Protein AF-M4BT36-F1 (afdb_monomer_lite)

Structure (mmCIF, N/CA/C/O backbone):
data_AF-M4BT36-F1
#
_entry.id   AF-M4BT36-F1
#
loop_
_atom_site.group_PDB
_atom_site.id
_atom_site.type_symbol
_atom_site.label_atom_id
_atom_site.label_alt_id
_atom_site.label_comp_id
_atom_site.label_asym_id
_atom_site.label_entity_id
_atom_site.label_seq_id
_atom_site.pdbx_PDB_ins_code
_atom_site.Cartn_x
_atom_site.Cartn_y
_atom_site.Cartn_z
_atom_site.occupancy
_atom_site.B_iso_or_equiv
_atom_site.auth_seq_id
_atom_site.auth_comp_id
_atom_site.auth_asym_id
_atom_site.auth_atom_id
_atom_site.pdbx_PDB_model_num
ATOM 1 N N . MET A 1 1 ? 12.562 -11.625 -6.195 1.00 91.88 1 MET A N 1
ATOM 2 C CA . MET A 1 1 ? 12.672 -11.313 -7.632 1.00 91.88 1 MET A CA 1
ATOM 3 C C . MET A 1 1 ? 13.620 -10.142 -7.784 1.00 91.88 1 MET A C 1
ATOM 5 O O . MET A 1 1 ? 13.551 -9.240 -6.958 1.00 91.88 1 MET A O 1
ATOM 9 N N . ASP A 1 2 ? 14.484 -10.163 -8.792 1.00 95.44 2 ASP A N 1
ATOM 10 C CA . ASP A 1 2 ? 15.485 -9.130 -9.081 1.00 95.44 2 ASP A CA 1
ATOM 11 C C . ASP A 1 2 ? 15.705 -9.012 -10.601 1.00 95.44 2 ASP A C 1
ATOM 13 O O . ASP A 1 2 ? 15.311 -9.893 -11.370 1.00 95.44 2 ASP A O 1
ATOM 17 N N . LEU A 1 3 ? 16.336 -7.922 -11.047 1.00 95.00 3 LEU A N 1
ATOM 18 C CA . LEU A 1 3 ? 16.504 -7.633 -12.476 1.00 95.00 3 LEU A CA 1
ATOM 19 C C . LEU A 1 3 ? 17.438 -8.620 -13.197 1.00 95.00 3 LEU A C 1
ATOM 21 O O . LEU A 1 3 ? 17.261 -8.850 -14.395 1.00 95.00 3 LEU A O 1
ATOM 25 N N . GLY A 1 4 ? 18.405 -9.219 -12.496 1.00 97.19 4 GLY A N 1
ATOM 26 C CA . GLY A 1 4 ? 19.280 -10.248 -13.062 1.00 97.19 4 GLY A CA 1
ATOM 27 C C . GLY A 1 4 ? 18.498 -11.520 -13.376 1.00 97.19 4 GLY A C 1
ATOM 28 O O . GLY A 1 4 ? 18.578 -12.050 -14.489 1.00 97.19 4 GLY A O 1
ATOM 29 N N . THR A 1 5 ? 17.656 -11.946 -12.434 1.00 96.56 5 THR A N 1
ATOM 30 C CA . THR A 1 5 ? 16.723 -13.062 -12.619 1.00 96.56 5 THR A CA 1
ATOM 31 C C . THR A 1 5 ? 15.743 -12.791 -13.760 1.00 96.56 5 THR A C 1
ATOM 33 O O . THR A 1 5 ? 15.617 -13.619 -14.662 1.00 96.56 5 THR A O 1
ATOM 36 N N . ILE A 1 6 ? 15.102 -11.618 -13.792 1.00 97.69 6 ILE A N 1
ATOM 37 C CA . ILE A 1 6 ? 14.155 -11.250 -14.862 1.00 97.69 6 ILE A CA 1
ATOM 38 C C . ILE A 1 6 ? 14.835 -11.259 -16.233 1.00 97.69 6 ILE A C 1
ATOM 40 O O . ILE A 1 6 ? 14.279 -11.794 -17.193 1.00 97.69 6 ILE A O 1
ATOM 44 N N . ARG A 1 7 ? 16.056 -10.715 -16.333 1.00 97.25 7 ARG A N 1
ATOM 45 C CA . ARG A 1 7 ? 16.840 -10.744 -17.574 1.00 97.25 7 ARG A CA 1
ATOM 46 C C . ARG A 1 7 ? 17.087 -12.178 -18.038 1.00 97.25 7 ARG A C 1
ATOM 48 O O . ARG A 1 7 ? 16.881 -12.466 -19.213 1.00 97.25 7 ARG A O 1
ATOM 55 N N . SER A 1 8 ? 17.480 -13.069 -17.127 1.00 97.88 8 SER A N 1
ATOM 56 C CA . SER A 1 8 ? 17.696 -14.491 -17.423 1.00 97.88 8 SER A CA 1
ATOM 57 C C . SER A 1 8 ? 16.424 -15.152 -17.965 1.00 97.88 8 SER A C 1
ATOM 59 O O . SER A 1 8 ? 16.446 -15.729 -19.055 1.00 97.88 8 SER A O 1
ATOM 61 N N . LYS A 1 9 ? 15.288 -14.970 -17.278 1.00 97.69 9 LYS A N 1
ATOM 62 C CA . LYS A 1 9 ? 13.979 -15.494 -17.704 1.00 97.69 9 LYS A CA 1
ATOM 63 C C . LYS A 1 9 ? 13.557 -14.969 -19.078 1.00 97.69 9 LYS A C 1
ATOM 65 O O . LYS A 1 9 ? 13.062 -15.732 -19.905 1.00 9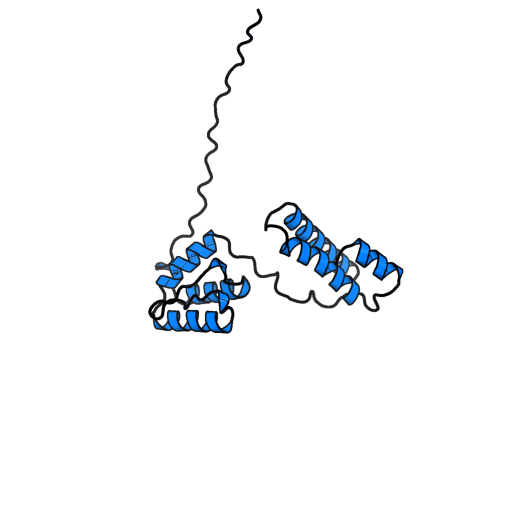7.69 9 LYS A O 1
ATOM 70 N N . LEU A 1 10 ? 13.805 -13.686 -19.353 1.00 95.94 10 LEU A N 1
ATOM 71 C CA . LEU A 1 10 ? 13.515 -13.072 -20.649 1.00 95.94 10 LEU A CA 1
ATOM 72 C C . LEU A 1 10 ? 14.382 -13.672 -21.766 1.00 95.94 10 LEU A C 1
ATOM 74 O O . LEU A 1 10 ? 13.856 -14.040 -22.810 1.00 95.94 10 LEU A O 1
ATOM 78 N N . THR A 1 11 ? 15.690 -13.840 -21.537 1.00 96.75 11 THR A N 1
ATOM 79 C CA . THR A 1 11 ? 16.604 -14.443 -22.530 1.00 96.75 11 THR A CA 1
ATOM 80 C C . THR A 1 11 ? 16.312 -15.915 -22.807 1.00 96.75 11 THR A C 1
ATOM 82 O O . THR A 1 11 ? 16.561 -16.393 -23.908 1.00 96.75 11 THR A O 1
ATOM 85 N N . LYS A 1 12 ? 15.750 -16.627 -21.826 1.00 97.31 12 LYS A N 1
ATOM 86 C CA . LYS A 1 12 ? 15.321 -18.024 -21.953 1.00 97.31 12 LYS A CA 1
ATOM 87 C C . LYS A 1 12 ? 13.901 -18.176 -22.506 1.00 97.31 12 LYS A C 1
ATOM 89 O O . LYS A 1 12 ? 13.413 -19.296 -22.609 1.00 97.31 12 LYS A O 1
ATOM 94 N N . ASN A 1 13 ? 13.243 -17.069 -22.862 1.00 94.94 13 ASN A N 1
ATOM 95 C CA . ASN A 1 13 ? 11.866 -17.039 -23.351 1.00 94.94 13 ASN A CA 1
ATOM 96 C C . ASN A 1 13 ? 10.861 -17.725 -22.397 1.00 94.94 13 ASN A C 1
ATOM 98 O O . ASN A 1 13 ? 9.913 -18.379 -22.828 1.00 94.94 13 ASN A O 1
ATOM 102 N N . GLU A 1 14 ? 11.077 -17.595 -21.083 1.00 96.75 14 GLU A N 1
ATOM 103 C CA . GLU A 1 14 ? 10.223 -18.217 -20.059 1.00 96.75 14 GLU A CA 1
ATOM 104 C C . GLU A 1 14 ? 8.914 -17.447 -19.824 1.00 96.75 14 GLU A C 1
ATOM 106 O O . GLU A 1 14 ? 7.968 -17.990 -19.254 1.00 96.75 14 GLU A O 1
ATOM 111 N N . TYR A 1 15 ? 8.842 -16.189 -20.266 1.00 95.38 15 TYR A N 1
ATOM 112 C CA . TYR A 1 15 ? 7.624 -15.386 -20.218 1.00 95.38 15 TYR A CA 1
ATOM 113 C C . TYR A 1 15 ? 6.769 -15.650 -21.454 1.00 95.38 15 TYR A C 1
ATOM 115 O O . TYR A 1 15 ? 7.120 -15.250 -22.562 1.00 95.38 15 TYR A O 1
ATOM 123 N N . LYS A 1 16 ? 5.612 -16.282 -21.260 1.00 91.75 16 LYS A N 1
ATOM 124 C CA . LYS A 1 16 ? 4.671 -16.587 -22.351 1.00 91.75 16 LYS A CA 1
ATOM 125 C C . LYS A 1 16 ? 3.760 -15.408 -22.668 1.00 91.75 16 LYS A C 1
ATOM 127 O O . LYS A 1 16 ? 3.211 -15.323 -23.764 1.00 91.75 16 LYS A O 1
ATOM 132 N N . LYS A 1 17 ? 3.561 -14.519 -21.692 1.00 90.62 17 LYS A N 1
ATOM 133 C CA . LYS A 1 17 ? 2.719 -13.324 -21.811 1.00 90.62 17 LYS A CA 1
ATOM 134 C C . LYS A 1 17 ? 3.438 -12.100 -21.238 1.00 90.62 17 LYS A C 1
ATOM 136 O O . LYS A 1 17 ? 4.066 -12.222 -20.184 1.00 90.62 17 LYS A O 1
ATOM 141 N N . PRO A 1 18 ? 3.268 -10.901 -21.831 1.00 90.19 18 PRO A N 1
ATOM 142 C CA . PRO A 1 18 ? 3.809 -9.654 -21.279 1.00 90.19 18 PRO A CA 1
ATOM 143 C C . PRO A 1 18 ? 3.415 -9.412 -19.812 1.00 90.19 18 PRO A C 1
ATOM 145 O O . PRO A 1 18 ? 4.206 -8.888 -19.030 1.00 90.19 18 PRO A O 1
ATOM 148 N N . ALA A 1 19 ? 2.217 -9.852 -19.418 1.00 88.81 19 ALA A N 1
ATOM 149 C CA . ALA A 1 19 ? 1.722 -9.774 -18.045 1.00 88.81 19 ALA A CA 1
ATOM 150 C C . ALA A 1 19 ? 2.605 -10.508 -17.019 1.00 88.81 19 ALA A C 1
ATOM 152 O O . ALA A 1 19 ? 2.712 -10.072 -15.874 1.00 88.81 19 ALA A O 1
ATOM 153 N N . GLU A 1 20 ? 3.247 -11.614 -17.402 1.00 90.75 20 GLU A N 1
ATOM 154 C CA . GLU A 1 20 ? 4.118 -12.385 -16.505 1.00 90.75 20 GLU A CA 1
ATOM 155 C C . GLU A 1 20 ? 5.433 -11.649 -16.246 1.00 90.75 20 GLU A C 1
ATOM 157 O O . GLU A 1 20 ? 5.866 -11.547 -15.099 1.00 90.75 20 GLU A O 1
ATOM 162 N N . PHE A 1 21 ? 6.013 -11.063 -17.297 1.00 94.62 21 PHE A N 1
ATOM 163 C CA . PHE A 1 21 ? 7.174 -10.184 -17.180 1.00 94.62 21 PHE A CA 1
ATOM 164 C C . PHE A 1 21 ? 6.852 -8.977 -16.299 1.00 94.62 21 PHE A C 1
ATOM 166 O O . PHE A 1 21 ? 7.583 -8.692 -15.353 1.00 94.62 21 PHE A O 1
ATOM 173 N N . ALA A 1 22 ? 5.725 -8.307 -16.559 1.00 93.12 22 ALA A N 1
ATOM 174 C CA . ALA A 1 22 ? 5.300 -7.151 -15.780 1.00 93.12 22 ALA A CA 1
ATOM 175 C C . ALA A 1 22 ? 5.054 -7.493 -14.306 1.00 93.12 22 ALA A C 1
ATOM 177 O O . ALA A 1 22 ? 5.353 -6.680 -13.436 1.00 93.12 22 ALA A O 1
ATOM 178 N N . ARG A 1 23 ? 4.541 -8.689 -14.001 1.00 91.44 23 ARG A N 1
ATOM 179 C CA . ARG A 1 23 ? 4.352 -9.157 -12.622 1.00 91.44 23 ARG A CA 1
ATOM 180 C C . ARG A 1 23 ? 5.678 -9.292 -11.879 1.00 91.44 23 ARG A C 1
ATOM 182 O O . ARG A 1 23 ? 5.797 -8.781 -10.770 1.00 91.44 23 ARG A O 1
ATOM 189 N N . ASP A 1 24 ? 6.659 -9.953 -12.486 1.00 94.69 24 ASP A N 1
ATOM 190 C CA . ASP A 1 24 ? 7.970 -10.153 -11.863 1.00 94.69 24 ASP A CA 1
ATOM 191 C C . ASP A 1 24 ? 8.707 -8.835 -11.686 1.00 94.69 24 ASP A C 1
ATOM 193 O O . ASP A 1 24 ? 9.271 -8.577 -10.626 1.00 94.69 24 ASP A O 1
ATOM 197 N N . MET A 1 25 ? 8.633 -7.982 -12.703 1.00 95.44 25 MET A N 1
ATOM 198 C CA . MET A 1 25 ? 9.055 -6.598 -12.630 1.00 95.44 25 MET A CA 1
ATOM 199 C C . MET A 1 25 ? 8.428 -5.945 -11.393 1.00 95.44 25 MET A C 1
ATOM 201 O O . MET A 1 25 ? 9.159 -5.578 -10.472 1.00 95.44 25 MET A O 1
ATOM 205 N N . ARG A 1 26 ? 7.087 -5.892 -11.314 1.00 93.69 26 ARG A N 1
ATOM 206 C CA . ARG A 1 26 ? 6.320 -5.256 -10.219 1.00 93.69 26 ARG A CA 1
ATOM 207 C C . ARG A 1 26 ? 6.776 -5.728 -8.839 1.00 93.69 26 ARG A C 1
ATOM 209 O O . ARG A 1 26 ? 6.870 -4.922 -7.911 1.00 93.69 26 ARG A O 1
ATOM 216 N N . LEU A 1 27 ? 7.119 -7.012 -8.740 1.00 90.81 27 LEU A N 1
ATOM 217 C CA . LEU A 1 27 ? 7.611 -7.651 -7.528 1.00 90.81 27 LEU A CA 1
ATOM 218 C C . LEU A 1 27 ? 8.981 -7.121 -7.061 1.00 90.81 27 LEU A C 1
ATOM 220 O O . LEU A 1 27 ? 9.233 -7.062 -5.859 1.00 90.81 27 LEU A O 1
ATOM 224 N N . VAL A 1 28 ? 9.865 -6.702 -7.973 1.00 94.00 28 VAL A N 1
ATOM 225 C CA . VAL A 1 28 ? 11.172 -6.110 -7.624 1.00 94.00 28 VAL A CA 1
ATOM 226 C C . VAL A 1 28 ? 10.978 -4.817 -6.838 1.00 94.00 28 VAL A C 1
ATOM 228 O O . VAL A 1 28 ? 11.480 -4.690 -5.720 1.00 94.00 28 VAL A O 1
ATOM 231 N N . TRP A 1 29 ? 10.209 -3.869 -7.381 1.00 91.50 29 TRP A N 1
ATOM 232 C CA . TRP A 1 29 ? 9.968 -2.595 -6.697 1.00 91.50 29 TRP A CA 1
ATOM 233 C C . TRP A 1 29 ? 9.119 -2.791 -5.453 1.00 91.50 29 TRP A C 1
ATOM 235 O O . TRP A 1 29 ? 9.341 -2.113 -4.451 1.00 91.50 29 TRP A O 1
ATOM 245 N N . SER A 1 30 ? 8.167 -3.732 -5.473 1.00 85.44 30 SER A N 1
ATOM 246 C CA . SER A 1 30 ? 7.354 -3.988 -4.291 1.00 85.44 30 SER A CA 1
ATOM 247 C C . SER A 1 30 ? 8.171 -4.528 -3.132 1.00 85.44 30 SER A C 1
ATOM 249 O O . SER A 1 30 ? 7.954 -4.068 -2.017 1.00 85.44 30 SER A O 1
ATOM 251 N N . ASN A 1 31 ? 9.101 -5.447 -3.39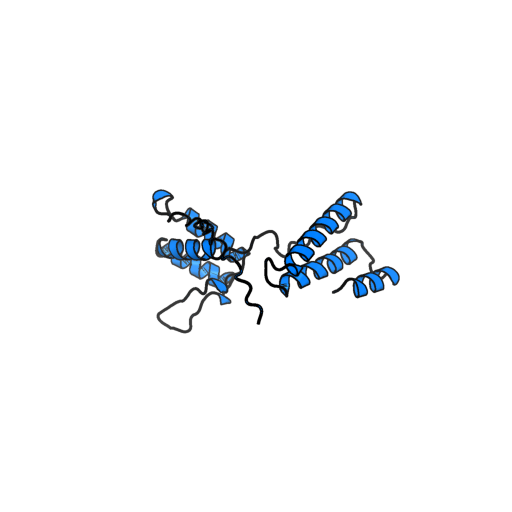9 1.00 87.69 31 ASN A N 1
ATOM 252 C CA . ASN A 1 31 ? 9.996 -5.984 -2.384 1.00 87.69 31 ASN A CA 1
ATOM 253 C C . ASN A 1 31 ? 10.973 -4.912 -1.905 1.00 87.69 31 ASN A C 1
ATOM 255 O O . ASN A 1 31 ? 11.188 -4.796 -0.705 1.00 87.69 31 ASN A O 1
ATOM 259 N N . CYS A 1 32 ? 11.501 -4.082 -2.812 1.00 86.25 32 CYS A N 1
ATOM 260 C CA . CYS A 1 32 ? 12.353 -2.962 -2.420 1.00 86.25 32 CYS A CA 1
ATOM 261 C C . CYS A 1 32 ? 11.624 -2.040 -1.432 1.00 86.25 32 CYS A C 1
ATOM 263 O O . CYS A 1 32 ? 12.142 -1.763 -0.358 1.00 86.25 32 CYS A O 1
ATOM 265 N N . LYS A 1 33 ? 10.384 -1.650 -1.735 1.00 84.75 33 LYS A N 1
ATOM 266 C CA . LYS A 1 33 ? 9.582 -0.818 -0.828 1.00 84.75 33 LYS A CA 1
ATOM 267 C C . LYS A 1 33 ? 9.161 -1.532 0.462 1.00 84.75 33 LYS A C 1
ATOM 269 O O . LYS A 1 33 ? 8.933 -0.867 1.453 1.00 84.75 33 LYS A O 1
ATOM 274 N N . LEU A 1 34 ? 9.039 -2.861 0.454 1.00 81.75 34 LEU A N 1
ATOM 275 C CA . LEU A 1 34 ? 8.641 -3.636 1.635 1.00 81.75 34 LEU A CA 1
ATOM 276 C C . LEU A 1 34 ? 9.776 -3.777 2.657 1.00 81.75 34 LEU A C 1
ATOM 278 O O . LEU A 1 34 ? 9.530 -3.735 3.856 1.00 81.75 34 LEU A O 1
ATOM 282 N N . TYR A 1 35 ? 11.004 -3.998 2.188 1.00 76.75 35 TYR A N 1
ATOM 283 C CA . TYR A 1 35 ? 12.148 -4.243 3.071 1.00 76.75 35 TYR A CA 1
ATOM 284 C C . TYR A 1 35 ? 12.875 -2.966 3.494 1.00 76.75 35 TYR A C 1
ATOM 286 O O . TYR A 1 35 ? 13.611 -2.991 4.478 1.00 76.75 35 TYR A O 1
ATOM 294 N N . ASN A 1 36 ? 12.703 -1.870 2.756 1.00 83.12 36 ASN A N 1
ATOM 295 C CA . ASN A 1 36 ? 13.356 -0.600 3.052 1.00 83.12 36 ASN A CA 1
ATOM 296 C C . ASN A 1 36 ? 12.380 0.367 3.720 1.00 83.12 36 ASN A C 1
ATOM 298 O O . ASN A 1 36 ? 11.197 0.376 3.401 1.00 83.12 36 ASN A O 1
ATOM 302 N N . GLN A 1 37 ? 12.902 1.202 4.619 1.00 71.00 37 GLN A N 1
ATOM 303 C CA . GLN A 1 37 ? 12.112 2.204 5.328 1.00 71.00 37 GLN A CA 1
ATOM 304 C C . GLN A 1 37 ? 11.448 3.186 4.351 1.00 71.00 37 GLN A C 1
ATOM 306 O O . GLN A 1 37 ? 12.086 3.660 3.404 1.00 71.00 37 GLN A O 1
ATOM 311 N N . ASP A 1 38 ? 10.194 3.538 4.625 1.00 72.88 38 ASP A N 1
ATOM 312 C CA . ASP A 1 38 ? 9.457 4.550 3.872 1.00 72.88 38 ASP A CA 1
ATOM 313 C C . ASP A 1 38 ? 10.209 5.886 3.845 1.00 72.88 38 ASP A C 1
ATOM 315 O O . ASP A 1 38 ? 10.741 6.355 4.853 1.00 72.88 38 ASP A O 1
ATOM 319 N N . GLY A 1 39 ? 10.277 6.497 2.663 1.00 75.75 39 GLY A N 1
ATOM 320 C CA . GLY A 1 39 ? 11.001 7.753 2.450 1.00 75.75 39 GLY A CA 1
ATOM 321 C C . GLY A 1 39 ? 12.528 7.621 2.402 1.00 75.75 39 GLY A C 1
ATOM 322 O O . GLY A 1 39 ? 13.199 8.618 2.151 1.00 75.75 39 GLY A O 1
ATOM 323 N N . SER A 1 40 ? 13.089 6.420 2.586 1.00 84.31 40 SER A N 1
ATOM 324 C CA . SER A 1 40 ? 14.509 6.179 2.305 1.00 84.31 40 SER A CA 1
ATOM 325 C C . SER A 1 40 ? 14.824 6.339 0.814 1.00 84.31 40 SER A C 1
ATOM 327 O O . SER A 1 40 ? 13.956 6.156 -0.043 1.00 84.31 40 SER A O 1
ATOM 329 N N . ASP A 1 41 ? 16.091 6.602 0.488 1.00 87.50 41 ASP A N 1
ATOM 330 C CA . ASP A 1 41 ? 16.543 6.749 -0.903 1.00 87.50 41 ASP A CA 1
ATOM 331 C C . ASP A 1 41 ? 16.182 5.529 -1.767 1.00 87.50 41 ASP A C 1
ATOM 333 O O . ASP A 1 41 ? 15.755 5.674 -2.912 1.00 87.50 41 ASP A O 1
ATOM 337 N N . LEU A 1 42 ? 16.290 4.316 -1.209 1.00 86.12 42 LEU A N 1
ATOM 338 C CA . LEU A 1 42 ? 15.927 3.075 -1.900 1.00 86.12 42 LEU A CA 1
ATOM 339 C C . LEU A 1 42 ? 14.418 2.954 -2.128 1.00 86.12 42 LEU A C 1
ATOM 341 O O . LEU A 1 42 ? 13.998 2.486 -3.190 1.00 86.12 42 LEU A O 1
ATOM 345 N N . TYR A 1 43 ? 13.606 3.397 -1.165 1.00 89.31 43 TYR A N 1
ATOM 346 C CA . TYR A 1 43 ? 12.155 3.441 -1.314 1.00 89.31 43 TYR A CA 1
ATOM 347 C C . TYR A 1 43 ? 11.754 4.408 -2.434 1.00 89.31 43 TYR A C 1
ATOM 349 O O . TYR A 1 43 ? 11.017 4.024 -3.344 1.00 89.31 43 TYR A O 1
ATOM 357 N N . LEU A 1 44 ? 12.273 5.640 -2.399 1.00 81.94 44 LEU A N 1
ATOM 358 C CA . LEU A 1 44 ? 11.962 6.681 -3.384 1.00 81.94 44 LEU A CA 1
ATOM 359 C C . LEU A 1 44 ? 12.428 6.286 -4.788 1.00 81.94 44 LEU A C 1
ATOM 361 O O . LEU A 1 44 ? 11.695 6.465 -5.759 1.00 81.94 44 LEU A O 1
ATOM 365 N N . LEU A 1 45 ? 13.610 5.674 -4.896 1.00 92.31 45 LEU A N 1
ATOM 366 C CA . LEU A 1 45 ? 14.112 5.142 -6.159 1.00 92.31 45 LEU A CA 1
ATOM 367 C C . LEU A 1 45 ? 13.216 4.021 -6.700 1.00 92.31 45 LEU A C 1
ATOM 369 O O . LEU A 1 45 ? 12.921 3.985 -7.894 1.00 92.31 45 LEU A O 1
ATOM 373 N N . ALA A 1 46 ? 12.770 3.100 -5.842 1.00 89.62 46 ALA A N 1
ATOM 374 C CA . ALA A 1 46 ? 11.863 2.036 -6.258 1.00 89.62 46 ALA A CA 1
ATOM 375 C C . ALA A 1 46 ? 10.506 2.580 -6.722 1.00 89.62 46 ALA A C 1
ATOM 377 O O . ALA A 1 46 ? 9.917 2.021 -7.648 1.00 89.62 46 ALA A O 1
ATOM 378 N N . ASP A 1 47 ? 10.025 3.657 -6.103 1.00 86.50 47 ASP A N 1
ATOM 379 C CA . ASP A 1 47 ? 8.781 4.320 -6.483 1.00 86.50 47 ASP A CA 1
ATOM 380 C C . ASP A 1 47 ? 8.885 5.009 -7.853 1.00 86.50 47 ASP A C 1
ATOM 382 O O . ASP A 1 47 ? 8.078 4.734 -8.744 1.00 86.50 47 ASP A O 1
ATOM 386 N N . ASP A 1 48 ? 9.945 5.792 -8.074 1.00 92.00 48 ASP A N 1
ATOM 387 C CA . ASP A 1 48 ? 10.223 6.443 -9.363 1.00 92.00 48 ASP A CA 1
ATOM 388 C C . ASP A 1 48 ? 10.389 5.422 -10.503 1.00 92.00 48 ASP A C 1
ATOM 390 O O . ASP A 1 48 ? 9.806 5.566 -11.583 1.00 92.00 48 ASP A O 1
ATOM 394 N N . LEU A 1 49 ? 11.138 4.340 -10.265 1.00 94.56 49 LEU A N 1
ATOM 395 C CA . LEU A 1 49 ? 11.333 3.289 -11.265 1.00 94.56 49 LEU A CA 1
ATOM 396 C C . LEU A 1 49 ? 10.038 2.526 -11.574 1.00 94.56 49 LEU A C 1
ATOM 398 O O . LEU A 1 49 ? 9.810 2.179 -12.736 1.00 94.56 49 LEU A O 1
ATOM 402 N N . ALA A 1 50 ? 9.188 2.282 -10.572 1.00 92.12 50 ALA A N 1
ATOM 403 C CA . ALA A 1 50 ? 7.883 1.661 -10.784 1.00 92.12 50 ALA A CA 1
ATOM 404 C C . ALA A 1 50 ? 6.982 2.553 -11.653 1.00 92.12 50 ALA A C 1
ATOM 406 O O . ALA A 1 50 ? 6.373 2.063 -12.604 1.00 92.12 50 ALA A O 1
ATOM 407 N N . GLN A 1 51 ? 6.955 3.863 -11.389 1.00 90.56 51 GLN A N 1
ATOM 408 C CA . GLN A 1 51 ? 6.177 4.821 -12.178 1.00 90.56 51 GLN A CA 1
ATOM 409 C C . GLN A 1 51 ? 6.646 4.862 -13.641 1.00 90.56 51 GLN A C 1
ATOM 411 O O . GLN A 1 51 ? 5.845 4.681 -14.563 1.00 90.56 51 GLN A O 1
ATOM 416 N N . LYS A 1 52 ? 7.961 4.989 -13.864 1.00 94.12 52 LYS A N 1
ATOM 417 C CA . LYS A 1 52 ? 8.558 4.974 -15.212 1.00 94.12 52 LYS A CA 1
ATOM 418 C C . LYS A 1 52 ? 8.257 3.685 -15.973 1.00 94.12 52 LYS A C 1
ATOM 420 O O . LYS A 1 52 ? 8.037 3.722 -17.186 1.00 94.12 52 LYS A O 1
ATOM 425 N N . PHE A 1 53 ? 8.251 2.546 -15.281 1.00 94.62 53 PHE A N 1
ATOM 426 C CA . PHE A 1 53 ? 7.900 1.266 -15.883 1.00 94.62 53 PHE A CA 1
ATOM 427 C C . PHE A 1 53 ? 6.452 1.257 -16.391 1.00 94.62 53 PHE A C 1
ATOM 429 O O . PHE A 1 53 ? 6.218 0.917 -17.552 1.00 94.62 53 PHE A O 1
ATOM 436 N N . GLU A 1 54 ? 5.490 1.678 -15.568 1.00 89.44 54 GLU A N 1
ATOM 437 C CA . GLU A 1 54 ? 4.075 1.696 -15.961 1.00 89.44 54 GLU A CA 1
ATOM 438 C C . GLU A 1 54 ? 3.804 2.673 -17.115 1.00 89.44 54 GLU A C 1
ATOM 440 O O . GLU A 1 54 ? 3.056 2.351 -18.042 1.00 89.44 54 GLU A O 1
ATOM 445 N N . ASP A 1 55 ? 4.455 3.837 -17.125 1.00 90.19 55 ASP A N 1
ATOM 446 C CA . ASP A 1 55 ? 4.328 4.796 -18.229 1.00 90.19 55 ASP A CA 1
ATOM 447 C C . ASP A 1 55 ? 4.884 4.227 -19.541 1.00 90.19 55 ASP A C 1
ATOM 449 O O . ASP A 1 55 ? 4.292 4.394 -20.618 1.00 90.19 55 ASP A O 1
ATOM 453 N N . ARG A 1 56 ? 5.980 3.463 -19.461 1.00 91.56 56 ARG A N 1
ATOM 454 C CA . ARG A 1 56 ? 6.549 2.768 -20.619 1.00 91.56 56 ARG A CA 1
ATOM 455 C C . ARG A 1 56 ? 5.628 1.666 -21.137 1.00 91.56 56 ARG A C 1
ATOM 457 O O . ARG A 1 56 ? 5.420 1.581 -22.347 1.00 91.56 56 ARG A O 1
ATOM 464 N N . VAL A 1 57 ? 5.050 0.867 -20.244 1.00 89.06 57 VAL A N 1
ATOM 465 C CA . VAL A 1 57 ? 4.078 -0.186 -20.577 1.00 89.06 57 VAL A CA 1
ATOM 466 C C . VAL A 1 57 ? 2.861 0.397 -21.299 1.00 89.06 57 VAL A C 1
ATOM 468 O O . VAL A 1 57 ? 2.479 -0.113 -22.356 1.00 89.06 57 VAL A O 1
ATOM 471 N N . LYS A 1 58 ? 2.293 1.495 -20.778 1.00 85.12 58 LYS A N 1
ATOM 472 C CA . LYS A 1 58 ? 1.159 2.202 -21.400 1.00 85.12 58 LYS A CA 1
ATOM 473 C C . LYS A 1 58 ? 1.510 2.706 -22.796 1.00 85.12 58 LYS A C 1
ATOM 475 O O . LYS A 1 58 ? 0.750 2.493 -23.738 1.00 85.12 58 LYS A O 1
ATOM 480 N N . THR A 1 59 ? 2.683 3.322 -22.940 1.00 87.94 59 THR A N 1
ATOM 481 C CA . THR A 1 59 ? 3.164 3.848 -24.228 1.00 87.94 59 THR A CA 1
ATOM 482 C C . THR A 1 59 ? 3.342 2.735 -25.264 1.00 87.94 59 THR A C 1
ATOM 484 O O . THR A 1 59 ? 3.028 2.919 -26.437 1.00 87.94 59 THR A O 1
ATOM 487 N N . MET A 1 60 ? 3.806 1.559 -24.836 1.00 83.94 60 MET A N 1
ATOM 488 C CA . MET A 1 60 ? 4.010 0.395 -25.705 1.00 83.94 60 MET A CA 1
ATOM 489 C C . MET A 1 60 ? 2.726 -0.389 -26.006 1.00 83.94 60 MET A C 1
ATOM 491 O O . MET A 1 60 ? 2.779 -1.334 -26.790 1.00 83.94 60 MET A O 1
ATOM 495 N N . LYS A 1 61 ? 1.583 -0.013 -25.411 1.00 82.00 61 LYS A N 1
ATOM 496 C CA . LYS A 1 61 ? 0.289 -0.706 -25.554 1.00 82.00 61 LYS A CA 1
ATOM 497 C C . LYS A 1 61 ? 0.377 -2.213 -25.271 1.00 82.00 61 LYS A C 1
ATOM 499 O O . LYS A 1 61 ? -0.304 -3.010 -25.912 1.00 82.00 61 LYS A O 1
ATOM 504 N N . LEU A 1 62 ? 1.234 -2.614 -24.330 1.00 76.12 62 LEU A N 1
ATOM 505 C CA . LEU A 1 62 ? 1.362 -4.018 -23.949 1.00 76.12 62 LEU A CA 1
ATOM 506 C C . LEU A 1 62 ? 0.160 -4.428 -23.095 1.00 76.12 62 LEU A C 1
ATOM 508 O O . LEU A 1 62 ? -0.114 -3.803 -22.070 1.00 76.12 62 LEU A O 1
ATOM 512 N N . A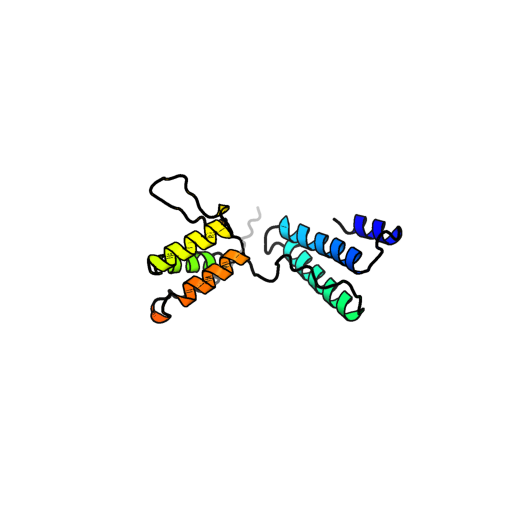SP A 1 63 ? -0.515 -5.511 -23.478 1.00 78.62 63 ASP A N 1
ATOM 513 C CA . ASP A 1 63 ? -1.533 -6.140 -22.637 1.00 78.62 63 ASP A CA 1
ATOM 514 C C . ASP A 1 63 ? -0.856 -6.923 -21.502 1.00 78.62 63 ASP A C 1
ATOM 516 O O . ASP A 1 63 ? -0.575 -8.122 -21.585 1.00 78.62 63 ASP A O 1
ATOM 520 N N . VAL A 1 64 ? -0.499 -6.196 -20.444 1.00 78.69 64 VAL A N 1
ATOM 521 C CA . VAL A 1 64 ? 0.120 -6.758 -19.237 1.00 78.69 64 VAL A CA 1
ATOM 522 C C . VAL A 1 64 ? -0.893 -7.012 -18.118 1.00 78.69 64 VAL A C 1
ATOM 524 O O . VAL A 1 64 ? -0.496 -7.286 -16.981 1.00 78.69 64 VAL A O 1
ATOM 527 N N . GLY A 1 65 ? -2.192 -6.913 -18.427 1.00 65.81 65 GLY A N 1
ATOM 528 C CA . GLY A 1 65 ? -3.263 -6.865 -17.438 1.00 65.81 65 GLY A CA 1
ATOM 529 C C . GLY A 1 65 ? -3.177 -5.637 -16.514 1.00 65.81 65 GLY A C 1
ATOM 530 O O . GLY A 1 65 ? -2.175 -4.910 -16.499 1.00 65.81 65 GLY A O 1
ATOM 531 N N . PRO A 1 66 ? -4.222 -5.374 -15.712 1.00 60.12 66 PRO A N 1
ATOM 532 C CA . PRO A 1 66 ? -4.153 -4.337 -14.692 1.00 60.12 66 PRO A CA 1
ATOM 533 C C . PRO A 1 66 ? -3.000 -4.637 -13.727 1.00 60.12 66 PRO A C 1
ATOM 535 O O . PRO A 1 66 ? -2.694 -5.800 -13.446 1.00 60.12 66 PRO A O 1
ATOM 538 N N . VAL A 1 67 ? -2.359 -3.589 -13.199 1.00 56.66 67 VAL A N 1
ATOM 539 C CA . VAL A 1 67 ? -1.524 -3.713 -11.996 1.00 56.66 67 VAL A CA 1
ATOM 540 C C . VAL A 1 67 ? -2.378 -4.471 -10.982 1.00 56.66 67 VAL A C 1
ATOM 542 O O . VAL A 1 67 ? -3.447 -3.982 -10.615 1.00 56.66 67 VAL A O 1
ATOM 545 N N . SER A 1 68 ? -1.985 -5.696 -10.614 1.00 48.41 68 SER A N 1
ATOM 546 C CA . SER A 1 68 ? -2.717 -6.463 -9.606 1.00 48.41 68 SER A CA 1
ATOM 547 C C . SER A 1 68 ? -2.827 -5.569 -8.383 1.00 48.41 68 SER A C 1
ATOM 549 O O . SER A 1 68 ? -1.802 -5.209 -7.803 1.00 48.41 68 SER A O 1
ATOM 551 N N . ARG A 1 69 ? -4.055 -5.162 -8.043 1.00 45.06 69 ARG A N 1
ATOM 552 C CA . ARG A 1 69 ? -4.382 -4.301 -6.902 1.00 45.06 69 ARG A CA 1
ATOM 553 C C . ARG A 1 69 ? -4.208 -5.081 -5.596 1.00 45.06 69 ARG A C 1
ATOM 555 O O . ARG A 1 69 ? -5.132 -5.191 -4.804 1.00 45.06 69 ARG A O 1
ATOM 562 N N . ALA A 1 70 ? -3.019 -5.631 -5.372 1.00 44.28 70 ALA A N 1
ATOM 563 C CA . ALA A 1 70 ? -2.512 -5.786 -4.022 1.00 44.28 70 ALA A CA 1
ATOM 564 C C . ALA A 1 70 ? -2.120 -4.371 -3.571 1.00 44.28 70 ALA A C 1
ATOM 566 O O . ALA A 1 70 ? -1.009 -3.899 -3.797 1.00 44.28 70 ALA A O 1
ATOM 567 N N . ASP A 1 71 ? -3.165 -3.681 -3.133 1.00 45.34 71 ASP A N 1
ATOM 568 C CA . ASP A 1 71 ? -3.288 -2.381 -2.490 1.00 45.34 71 ASP A CA 1
ATOM 569 C C . ASP A 1 71 ? -1.987 -1.595 -2.225 1.00 45.34 71 ASP A C 1
ATOM 571 O O . ASP A 1 71 ? -1.300 -1.783 -1.225 1.00 45.34 71 ASP A O 1
ATOM 575 N N . LYS A 1 72 ? -1.633 -0.694 -3.149 1.00 47.72 72 LYS A N 1
ATOM 576 C CA . LYS A 1 72 ? -0.580 0.328 -2.962 1.00 47.72 72 LYS A CA 1
ATOM 577 C C . LYS A 1 72 ? -1.052 1.745 -3.293 1.00 47.72 72 LYS A C 1
ATOM 579 O O . LYS A 1 72 ? -0.242 2.662 -3.322 1.00 47.72 72 LYS A O 1
ATOM 584 N N . SER A 1 73 ? -2.348 1.934 -3.551 1.00 53.47 73 SER A N 1
ATOM 585 C CA . SER A 1 73 ? -2.945 3.269 -3.697 1.00 53.47 73 SER A CA 1
ATOM 586 C C . SER A 1 73 ? -3.367 3.875 -2.363 1.00 53.47 73 SER A C 1
ATOM 588 O O . SER A 1 73 ? -3.787 5.026 -2.345 1.00 53.47 73 SER A O 1
ATOM 590 N N . ILE A 1 74 ? -3.297 3.114 -1.269 1.00 61.62 74 ILE A N 1
ATOM 591 C CA . ILE A 1 74 ? -3.673 3.600 0.052 1.00 61.62 74 ILE A CA 1
ATOM 592 C C . ILE A 1 74 ? -2.408 4.097 0.758 1.00 61.62 74 ILE A C 1
ATOM 594 O O . ILE A 1 74 ? -1.578 3.275 1.164 1.00 61.62 74 ILE A O 1
ATOM 598 N N . PRO A 1 75 ? -2.212 5.427 0.859 1.00 69.31 75 PRO A N 1
ATOM 599 C CA . PRO A 1 75 ? -1.046 5.989 1.518 1.00 69.31 75 PRO A CA 1
ATOM 600 C C . PRO A 1 75 ? -1.034 5.554 2.981 1.00 69.31 75 PRO A C 1
ATOM 602 O O . PRO A 1 75 ? -2.055 5.655 3.674 1.00 69.31 75 PRO A O 1
ATOM 605 N N . ALA A 1 76 ? 0.132 5.089 3.434 1.00 76.81 76 ALA A N 1
ATOM 606 C CA . ALA A 1 76 ? 0.357 4.796 4.839 1.00 76.81 76 ALA A CA 1
ATOM 607 C C . ALA A 1 76 ? 0.013 6.040 5.675 1.00 76.81 76 ALA A C 1
ATOM 609 O O . ALA A 1 76 ? 0.376 7.152 5.277 1.00 76.81 76 ALA A O 1
ATOM 610 N N . PRO A 1 77 ? -0.718 5.882 6.787 1.00 81.25 77 PRO A N 1
ATOM 611 C CA . PRO A 1 77 ? -1.043 7.007 7.642 1.00 81.25 77 PRO A CA 1
ATOM 612 C C . PRO A 1 77 ? 0.227 7.552 8.294 1.00 81.25 77 PRO A C 1
ATOM 614 O O . PRO A 1 77 ? 1.010 6.816 8.903 1.00 81.25 77 PRO A O 1
ATOM 617 N N . SER A 1 78 ? 0.425 8.857 8.162 1.00 84.00 78 SER A N 1
ATOM 618 C CA . SER A 1 78 ? 1.437 9.602 8.898 1.00 84.00 78 SER A CA 1
ATOM 619 C C . SER A 1 78 ? 1.196 9.495 10.405 1.00 84.00 78 SER A C 1
ATOM 621 O O . SER A 1 78 ? 0.087 9.224 10.870 1.00 84.00 78 SER A O 1
ATOM 623 N N . LEU A 1 79 ? 2.239 9.745 11.199 1.00 78.50 79 LEU A N 1
A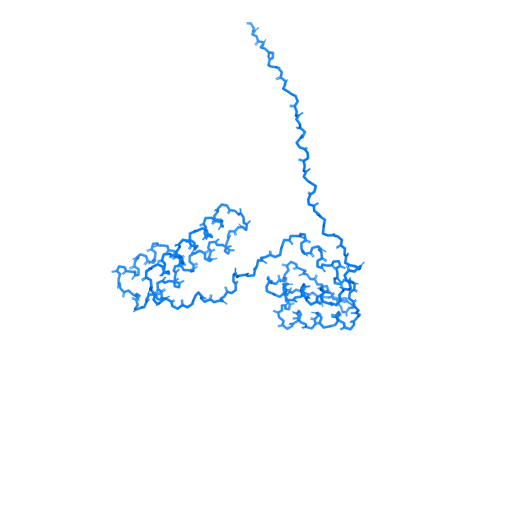TOM 624 C CA . LEU A 1 79 ? 2.108 9.770 12.657 1.00 78.50 79 LEU A CA 1
ATOM 625 C C . LEU A 1 79 ? 1.060 10.798 13.119 1.00 78.50 79 LEU A C 1
ATOM 627 O O . LEU A 1 79 ? 0.341 10.552 14.081 1.00 78.50 79 LEU A O 1
ATOM 631 N N . GLU A 1 80 ? 0.948 11.925 12.414 1.00 80.88 80 GLU A N 1
ATOM 632 C CA . GLU A 1 80 ? -0.045 12.960 12.705 1.00 80.88 80 GLU A CA 1
ATOM 633 C C . GLU A 1 80 ? -1.474 12.453 12.472 1.00 80.88 80 GLU A C 1
ATOM 635 O O . GLU A 1 80 ? -2.324 12.617 13.343 1.00 80.88 80 GLU A O 1
ATOM 640 N N . GLU A 1 81 ? -1.719 11.753 11.361 1.00 84.44 81 GLU A N 1
ATOM 641 C CA . GLU A 1 81 ? -3.012 11.111 11.083 1.00 84.44 81 GLU A CA 1
ATOM 642 C C . GLU A 1 81 ? -3.340 10.036 12.127 1.00 84.44 81 GLU A C 1
ATOM 644 O O . GLU A 1 81 ? -4.469 9.973 12.606 1.00 84.44 81 GLU A O 1
ATOM 649 N N . LYS A 1 82 ? -2.358 9.235 12.562 1.00 86.94 82 LYS A N 1
ATOM 650 C CA . LYS A 1 82 ? -2.551 8.235 13.631 1.00 86.94 82 LYS A CA 1
ATOM 651 C C . LYS A 1 82 ? -2.937 8.870 14.970 1.00 86.94 82 LYS A C 1
ATOM 653 O O . LYS A 1 82 ? -3.839 8.370 15.642 1.00 86.94 82 LYS A O 1
ATOM 658 N N . ILE A 1 83 ? -2.278 9.966 15.352 1.00 85.69 83 ILE A N 1
ATOM 659 C CA . ILE A 1 83 ? -2.605 10.730 16.569 1.00 85.69 83 ILE A CA 1
ATOM 660 C C . ILE A 1 83 ? -4.002 11.342 16.448 1.00 85.69 83 ILE A C 1
ATOM 662 O O . ILE A 1 83 ? -4.794 11.300 17.386 1.00 85.69 83 ILE A O 1
ATOM 666 N N . TYR A 1 84 ? -4.322 11.896 15.285 1.00 85.81 84 TYR A N 1
ATOM 667 C CA . TYR A 1 84 ? -5.624 12.489 15.033 1.00 85.81 84 TYR A CA 1
ATOM 668 C C . TYR A 1 84 ? -6.752 11.452 15.096 1.00 85.81 84 TYR A C 1
ATOM 670 O O . TYR A 1 84 ? -7.785 11.669 15.733 1.00 85.81 84 TYR A O 1
ATOM 678 N N . PHE A 1 85 ? -6.539 10.295 14.476 1.00 90.69 85 PHE A N 1
ATOM 679 C CA . PHE A 1 85 ? -7.454 9.164 14.519 1.00 90.69 85 PHE A CA 1
ATOM 680 C C . PHE A 1 85 ? -7.696 8.683 15.954 1.00 90.69 85 PHE A C 1
ATOM 682 O O . PHE A 1 85 ? -8.853 8.547 16.354 1.00 90.69 85 PHE A O 1
ATOM 689 N N . SER A 1 86 ? -6.634 8.501 16.751 1.00 89.81 86 SER A N 1
ATOM 690 C CA . SER A 1 86 ? -6.755 8.031 18.138 1.00 89.81 86 SER A CA 1
ATOM 691 C C . SER A 1 86 ? -7.601 8.971 18.997 1.00 89.81 86 SER A C 1
ATOM 693 O O . SER A 1 86 ? -8.474 8.521 19.736 1.00 89.81 86 SER A O 1
ATOM 695 N N . GLN A 1 87 ? -7.421 10.284 18.843 1.00 87.44 87 GLN A N 1
ATOM 696 C CA . GLN A 1 87 ? -8.186 11.292 19.577 1.00 87.44 87 GLN A CA 1
ATOM 697 C C . GLN A 1 87 ? -9.669 11.297 19.202 1.00 87.44 87 GLN A C 1
ATOM 699 O O . GLN A 1 87 ? -10.525 11.455 20.073 1.00 87.44 87 GLN A O 1
ATOM 704 N N . ASN A 1 88 ? -9.987 11.135 17.916 1.00 87.50 88 ASN A N 1
ATOM 705 C CA . ASN A 1 88 ? -11.376 11.124 17.459 1.00 87.50 88 ASN A CA 1
ATOM 706 C C . ASN A 1 88 ? -12.082 9.799 17.767 1.00 87.50 88 ASN A C 1
ATOM 708 O O . ASN A 1 88 ? -13.293 9.814 17.981 1.00 87.50 88 ASN A O 1
ATOM 712 N N . ILE A 1 89 ? -11.345 8.687 17.871 1.00 89.19 89 ILE A N 1
ATOM 713 C CA . ILE A 1 89 ? -11.883 7.407 18.346 1.00 89.19 89 ILE A CA 1
ATOM 714 C C . ILE A 1 89 ? -12.569 7.583 19.704 1.00 89.19 89 ILE A C 1
ATOM 716 O O . ILE A 1 89 ? -13.716 7.184 19.852 1.00 89.19 89 ILE A O 1
ATOM 720 N N . TYR A 1 90 ? -11.956 8.277 20.667 1.00 85.44 90 TYR A N 1
ATOM 721 C CA . TYR A 1 90 ? -12.556 8.465 21.998 1.00 85.44 90 TYR A CA 1
ATOM 722 C C . TYR A 1 90 ? -13.793 9.377 22.014 1.00 85.44 90 TYR A C 1
ATOM 724 O O . TYR A 1 90 ? -14.472 9.472 23.035 1.00 85.44 90 TYR A O 1
ATOM 732 N N . LYS A 1 91 ? -14.090 10.063 20.905 1.00 85.81 91 LYS A N 1
ATOM 733 C CA . LYS A 1 91 ? -15.221 10.993 20.779 1.00 85.81 91 LYS A CA 1
ATOM 734 C C . LYS A 1 91 ? -16.451 10.371 20.122 1.00 85.81 91 LYS A C 1
ATOM 736 O O . LYS A 1 91 ? -17.498 11.017 20.083 1.00 85.81 91 LYS A O 1
ATOM 741 N N . VAL A 1 92 ? -16.342 9.157 19.581 1.00 87.94 92 VAL A N 1
ATOM 742 C CA . VAL A 1 92 ? -17.499 8.444 19.023 1.00 87.94 92 VAL A CA 1
ATOM 743 C C . VAL A 1 92 ? -18.405 7.946 20.150 1.00 87.94 92 VAL A C 1
ATOM 745 O O . VAL A 1 92 ? -17.956 7.719 21.275 1.00 87.94 92 VAL A O 1
ATOM 748 N N . ALA A 1 93 ? -19.694 7.767 19.866 1.00 88.31 93 ALA A N 1
ATOM 749 C CA . ALA A 1 93 ? -20.607 7.216 20.857 1.00 88.31 93 ALA A CA 1
ATOM 750 C C . ALA A 1 93 ? -20.334 5.708 21.105 1.00 88.31 93 ALA A C 1
ATOM 752 O O . ALA A 1 93 ? -19.755 5.020 20.257 1.00 88.31 93 ALA A O 1
ATOM 753 N N . PRO A 1 94 ? -20.718 5.161 22.279 1.00 87.62 94 PRO A N 1
ATOM 754 C CA . PRO A 1 94 ? -20.356 3.791 22.665 1.00 87.62 94 PRO A CA 1
ATOM 755 C C . PRO A 1 94 ? -20.828 2.707 21.686 1.00 87.62 94 PRO A C 1
ATOM 757 O O . PRO A 1 94 ? -20.174 1.679 21.525 1.00 87.62 94 PRO A O 1
ATOM 760 N N . LYS A 1 95 ? -21.956 2.935 21.004 1.00 88.44 95 LYS A N 1
ATOM 761 C CA . LYS A 1 95 ? -22.498 1.996 20.015 1.00 88.44 95 LYS A CA 1
ATOM 762 C C . LYS A 1 95 ? -21.598 1.907 18.779 1.00 88.44 95 LYS A C 1
ATOM 764 O O . LYS A 1 95 ? -21.374 0.823 18.248 1.00 88.44 95 LYS A O 1
ATOM 769 N N . GLU A 1 96 ? -21.073 3.041 18.337 1.00 89.62 96 GLU A N 1
ATOM 770 C CA . GLU A 1 96 ? -20.155 3.180 17.212 1.00 89.62 96 GLU A CA 1
ATOM 771 C C . GLU A 1 96 ? -18.769 2.634 17.562 1.00 89.62 96 GLU A C 1
ATOM 773 O O . GLU A 1 96 ? -18.126 2.027 16.708 1.00 89.62 96 GLU A O 1
ATOM 778 N N . MET A 1 97 ? -18.343 2.768 18.822 1.00 90.25 97 MET A N 1
ATOM 779 C CA . MET A 1 97 ? -17.118 2.136 19.316 1.00 90.25 97 MET A CA 1
ATOM 780 C C . MET A 1 97 ? -17.179 0.611 19.178 1.00 90.25 97 MET A C 1
ATOM 782 O O . MET A 1 97 ? -16.244 -0.005 18.673 1.00 90.25 97 MET A O 1
ATOM 786 N N . GLY A 1 98 ? -18.315 0.003 19.539 1.00 89.25 98 GLY A N 1
ATOM 787 C CA . GLY A 1 98 ? -18.533 -1.431 19.334 1.00 89.25 98 GLY A CA 1
ATOM 788 C C . GLY A 1 98 ? -18.396 -1.849 17.865 1.00 89.25 98 GLY A C 1
ATOM 789 O O . GLY A 1 98 ? -17.777 -2.868 17.570 1.00 89.25 98 GLY A O 1
ATOM 790 N N . ALA A 1 99 ? -18.898 -1.031 16.933 1.00 90.38 99 ALA A N 1
ATOM 791 C CA . ALA A 1 99 ? -18.762 -1.288 15.499 1.00 90.38 99 ALA A CA 1
ATOM 792 C C . ALA A 1 99 ? -17.304 -1.184 15.010 1.00 90.38 99 ALA A C 1
ATOM 794 O O . ALA A 1 99 ? -16.883 -1.979 14.171 1.00 90.38 99 ALA A O 1
ATOM 795 N N . ILE A 1 100 ? -16.522 -0.242 15.549 1.00 91.56 100 ILE A N 1
ATOM 796 C CA . ILE A 1 100 ? -15.086 -0.100 15.250 1.00 91.56 100 ILE A CA 1
ATOM 797 C C . ILE A 1 100 ? -14.309 -1.333 15.714 1.00 91.56 100 ILE A C 1
ATOM 799 O O . ILE A 1 100 ? -13.512 -1.876 14.949 1.00 91.56 100 ILE A O 1
ATOM 803 N N . VAL A 1 101 ? -14.560 -1.798 16.941 1.00 91.69 101 VAL A N 1
ATOM 804 C CA . VAL A 1 101 ? -13.903 -2.994 17.487 1.00 91.69 101 VAL A CA 1
ATOM 805 C C . VAL A 1 101 ? -14.265 -4.232 16.669 1.00 91.69 101 VAL A C 1
ATOM 807 O O . VAL A 1 101 ? -13.375 -4.998 16.310 1.00 91.69 101 VAL A O 1
ATOM 810 N N . GLN A 1 102 ? -15.540 -4.396 16.302 1.00 90.38 102 GLN A N 1
ATOM 811 C CA . GLN A 1 102 ? -15.969 -5.506 15.450 1.00 90.38 1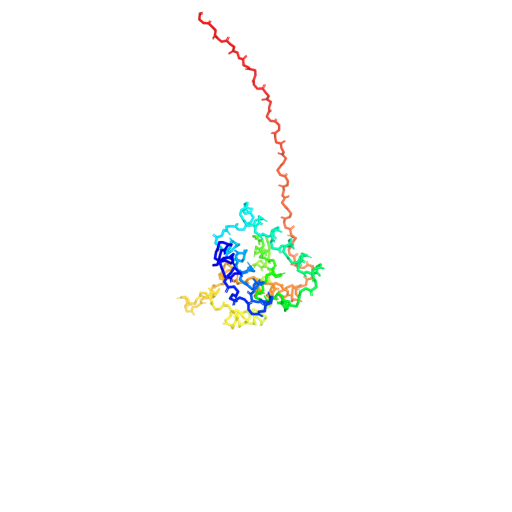02 GLN A CA 1
ATOM 812 C C . GLN A 1 102 ? -15.270 -5.474 14.082 1.00 90.38 102 GLN A C 1
ATOM 814 O O . GLN A 1 102 ? -14.770 -6.498 13.619 1.00 90.38 102 GLN A O 1
ATOM 819 N N . LEU A 1 103 ? -15.175 -4.297 13.456 1.00 90.31 103 LEU A N 1
ATOM 820 C CA . LEU A 1 103 ? -14.484 -4.144 12.177 1.00 90.31 103 LEU A CA 1
ATOM 821 C C . LEU A 1 103 ? -12.988 -4.475 12.293 1.00 90.31 103 LEU A C 1
ATOM 823 O O . LEU A 1 103 ? -12.433 -5.119 11.403 1.00 90.31 103 LEU A O 1
ATOM 827 N N . LEU A 1 104 ? -12.340 -4.064 13.385 1.00 91.31 104 LEU A N 1
ATOM 828 C CA . LEU A 1 104 ? -10.945 -4.404 13.667 1.00 91.31 104 LEU A CA 1
ATOM 829 C C . LEU A 1 104 ? -10.756 -5.906 13.883 1.00 91.31 104 LEU A C 1
ATOM 831 O O . LEU A 1 104 ? -9.797 -6.467 13.365 1.00 91.31 104 LEU A O 1
ATOM 835 N N . GLU A 1 105 ? -11.666 -6.573 14.587 1.00 91.75 105 GLU A N 1
ATOM 836 C CA . GLU A 1 105 ? -11.600 -8.020 14.798 1.00 91.75 105 GLU A CA 1
ATOM 837 C C . GLU A 1 105 ? -11.744 -8.804 13.483 1.00 91.75 105 GLU A C 1
ATOM 839 O O . GLU A 1 105 ? -11.014 -9.770 13.259 1.00 91.75 105 GLU A O 1
ATOM 844 N N . GLU A 1 106 ? -12.618 -8.350 12.580 1.00 89.62 106 GLU A N 1
ATOM 845 C CA . GLU A 1 106 ? -12.841 -8.982 11.275 1.00 89.62 106 GLU A CA 1
ATOM 846 C C . GLU A 1 106 ? -11.721 -8.694 10.258 1.00 89.62 106 GLU A C 1
ATOM 848 O O . GLU A 1 106 ? -11.305 -9.592 9.523 1.00 89.62 106 GLU A O 1
ATOM 853 N N . GLN A 1 107 ? -11.239 -7.448 10.178 1.00 87.44 107 GLN A N 1
ATOM 854 C CA . GLN A 1 107 ? -10.294 -7.010 9.136 1.00 87.44 107 GLN A CA 1
ATOM 855 C C . GLN A 1 107 ? -8.827 -7.079 9.590 1.00 87.44 107 GLN A C 1
ATOM 857 O O . GLN A 1 107 ? -7.946 -7.363 8.778 1.00 87.44 107 GLN A O 1
ATOM 862 N N . CYS A 1 108 ? -8.537 -6.809 10.867 1.00 87.12 108 CYS A N 1
ATOM 863 C CA . CYS A 1 108 ? -7.173 -6.666 11.379 1.00 87.12 108 CYS A CA 1
ATOM 864 C C . CYS A 1 108 ? -7.048 -7.068 12.869 1.00 87.12 108 CYS A C 1
ATOM 866 O O . CYS A 1 108 ? -6.696 -6.238 13.715 1.00 87.12 108 CYS A O 1
ATOM 868 N N . PRO A 1 109 ? -7.254 -8.354 13.216 1.00 89.06 109 PRO A N 1
ATOM 869 C CA . PRO A 1 109 ? -7.323 -8.807 14.611 1.00 89.06 109 PRO A CA 1
ATOM 870 C C . PRO A 1 109 ? -6.030 -8.567 15.404 1.00 89.06 109 PRO A C 1
ATOM 872 O O . PRO A 1 109 ? -6.067 -8.375 16.611 1.00 89.06 109 PRO A O 1
ATOM 875 N N . LYS A 1 110 ? -4.879 -8.503 14.723 1.00 88.50 110 LYS A N 1
ATOM 876 C CA . LYS A 1 110 ? -3.564 -8.174 15.309 1.00 88.50 110 LYS A CA 1
ATOM 877 C C . LYS A 1 110 ? -3.470 -6.770 15.931 1.00 88.50 110 LYS A C 1
ATOM 879 O O . LYS A 1 110 ? -2.493 -6.481 16.616 1.00 88.50 110 LYS A O 1
ATOM 884 N N . ALA A 1 111 ? -4.426 -5.891 15.633 1.00 90.38 111 ALA A N 1
ATOM 885 C CA . ALA A 1 111 ? -4.502 -4.553 16.205 1.00 90.38 111 ALA A CA 1
ATOM 886 C C . ALA A 1 111 ? -5.284 -4.512 17.525 1.00 90.38 111 ALA A C 1
ATOM 888 O O . ALA A 1 111 ? -5.356 -3.450 18.131 1.00 90.38 111 ALA A O 1
ATOM 889 N N . LEU A 1 112 ? -5.864 -5.632 17.962 1.00 91.50 112 LEU A N 1
ATOM 890 C CA . LEU A 1 112 ? -6.569 -5.741 19.232 1.00 91.50 112 LEU A CA 1
ATOM 891 C C . LEU A 1 112 ? -5.747 -6.587 20.200 1.00 91.50 112 LEU A C 1
ATOM 893 O O . LEU A 1 112 ? -5.478 -7.759 19.931 1.00 91.50 112 LEU A O 1
ATOM 897 N N . ASP A 1 113 ? -5.382 -6.003 21.333 1.00 89.44 113 ASP A N 1
ATOM 898 C CA . ASP A 1 113 ? -4.829 -6.734 22.464 1.00 89.44 113 ASP A CA 1
ATOM 899 C C . ASP A 1 113 ? -5.956 -7.036 23.464 1.00 89.44 113 ASP A C 1
ATOM 901 O O . ASP A 1 113 ? -6.663 -6.145 23.936 1.00 89.44 113 ASP A O 1
ATOM 905 N N . LYS A 1 114 ? -6.153 -8.334 23.713 1.00 88.12 114 LYS A N 1
ATOM 906 C CA . LYS A 1 114 ? -7.175 -8.907 24.604 1.00 88.12 114 LYS A CA 1
ATOM 907 C C . LYS A 1 114 ? -6.536 -9.628 25.796 1.00 88.12 114 LYS A C 1
ATOM 909 O O . LYS A 1 114 ? -7.115 -10.564 26.343 1.00 88.12 114 LYS A O 1
ATOM 914 N N . SER A 1 115 ? -5.293 -9.281 26.132 1.00 84.12 115 SER A N 1
ATOM 915 C CA . SER A 1 115 ? -4.548 -9.897 27.235 1.00 84.12 115 SER A CA 1
ATOM 916 C C . SER A 1 115 ? -5.165 -9.609 28.605 1.00 84.12 115 SER A C 1
ATOM 918 O O . SER A 1 115 ? -5.020 -10.424 29.519 1.00 84.12 115 SER A O 1
ATOM 920 N N . SER A 1 116 ? -5.897 -8.501 28.732 1.00 83.19 116 SER A N 1
ATOM 921 C CA . SER A 1 116 ? -6.720 -8.185 29.896 1.00 83.19 116 SER A CA 1
ATOM 922 C C . SER A 1 116 ? -8.171 -8.644 29.678 1.00 83.19 116 SER A C 1
ATOM 924 O O . SER A 1 116 ? -8.731 -8.410 28.609 1.00 83.19 116 SER A O 1
ATOM 926 N N . PRO A 1 117 ? -8.815 -9.294 30.666 1.00 81.06 117 PRO A N 1
ATOM 927 C CA . PRO A 1 117 ? -10.222 -9.687 30.564 1.00 81.06 117 PRO A CA 1
ATOM 928 C C . PRO A 1 117 ? -11.194 -8.497 30.648 1.00 81.06 117 PRO A C 1
ATOM 930 O O . PRO A 1 117 ? -12.323 -8.616 30.175 1.00 81.06 117 PRO A O 1
ATOM 933 N N . ASP A 1 118 ? -10.758 -7.372 31.222 1.00 87.06 118 ASP A N 1
ATOM 934 C CA . ASP A 1 118 ? -11.596 -6.194 31.486 1.00 87.06 118 ASP A CA 1
ATOM 935 C C . ASP A 1 118 ? -11.271 -5.001 30.567 1.00 87.06 118 ASP A C 1
ATOM 937 O O . ASP A 1 118 ? -12.003 -4.011 30.549 1.00 87.06 118 ASP A O 1
ATOM 941 N N . GLU A 1 119 ? -10.189 -5.088 29.789 1.00 85.12 119 GLU A N 1
ATOM 942 C CA . GLU A 1 119 ? -9.698 -4.007 28.933 1.00 85.12 119 GLU A CA 1
ATOM 943 C C . GLU A 1 119 ? -9.380 -4.536 27.531 1.00 85.12 119 GLU A C 1
ATOM 945 O O . GLU A 1 119 ? -8.885 -5.649 27.359 1.00 85.12 119 GLU A O 1
ATOM 950 N N . LEU A 1 120 ? -9.687 -3.729 26.516 1.00 87.00 120 LEU A N 1
ATOM 951 C CA . LEU A 1 120 ? -9.385 -4.025 25.122 1.00 87.00 120 LEU A CA 1
ATOM 952 C C . LEU A 1 120 ? -8.560 -2.875 24.561 1.00 87.00 120 LEU A C 1
ATOM 954 O O . LEU A 1 120 ? -9.068 -1.763 24.394 1.00 87.00 120 LEU A O 1
ATOM 958 N N . ASP A 1 121 ? -7.299 -3.162 24.262 1.00 89.38 121 ASP A N 1
ATOM 959 C CA . ASP A 1 121 ? -6.355 -2.165 23.779 1.00 89.38 121 ASP A CA 1
ATOM 960 C C . ASP A 1 121 ? -6.267 -2.204 22.255 1.00 89.38 121 ASP A C 1
ATOM 962 O O . ASP A 1 121 ? -6.054 -3.248 21.634 1.00 89.38 121 ASP A O 1
ATOM 966 N N . ILE A 1 122 ? -6.420 -1.035 21.632 1.00 90.44 122 ILE A N 1
ATOM 967 C CA . ILE A 1 122 ? -6.266 -0.875 20.185 1.00 90.44 122 ILE A CA 1
ATOM 968 C C . ILE A 1 122 ? -4.830 -0.435 19.895 1.00 90.44 122 ILE A C 1
ATOM 970 O O . ILE A 1 122 ? -4.454 0.721 20.102 1.00 90.44 122 ILE A O 1
ATOM 974 N N . VAL A 1 123 ? -4.027 -1.345 19.352 1.00 90.31 123 VAL A N 1
ATOM 975 C CA . VAL A 1 123 ? -2.648 -1.081 18.933 1.00 90.31 123 VAL A CA 1
ATOM 976 C C . VAL A 1 123 ? -2.649 -0.490 17.525 1.00 90.31 123 VAL A C 1
ATOM 978 O O . VAL A 1 123 ? -2.577 -1.198 16.519 1.00 90.31 123 VAL A O 1
ATOM 981 N N . ILE A 1 124 ? -2.720 0.841 17.452 1.00 88.25 124 ILE A N 1
ATOM 982 C CA . ILE A 1 124 ? -2.855 1.603 16.195 1.00 88.25 124 ILE A CA 1
ATOM 983 C C . ILE A 1 124 ? -1.732 1.291 15.197 1.00 88.25 124 ILE A C 1
ATOM 985 O O . ILE A 1 124 ? -1.970 1.234 13.991 1.00 88.25 124 ILE A O 1
ATOM 989 N N . ASP A 1 125 ? -0.514 1.036 15.678 1.00 85.69 125 ASP A N 1
ATOM 990 C CA . ASP A 1 125 ? 0.633 0.714 14.821 1.00 85.69 125 ASP A CA 1
ATOM 991 C C . ASP A 1 125 ? 0.540 -0.648 14.130 1.00 85.69 125 ASP A C 1
ATOM 993 O O . ASP A 1 125 ? 1.243 -0.889 13.149 1.00 85.69 125 ASP A O 1
ATOM 997 N N . HIS A 1 126 ? -0.344 -1.526 14.598 1.00 88.62 126 HIS A N 1
ATOM 998 C CA . HIS A 1 126 ? -0.584 -2.823 13.978 1.00 88.62 126 HIS A CA 1
ATOM 999 C C . HIS A 1 126 ? -1.742 -2.808 12.977 1.00 88.62 126 HIS A C 1
ATOM 1001 O O . HIS A 1 126 ? -1.950 -3.820 12.302 1.00 88.62 126 HIS A O 1
ATOM 1007 N N . ILE A 1 127 ? -2.461 -1.690 12.836 1.00 89.12 127 ILE A N 1
ATOM 1008 C CA . ILE A 1 127 ? -3.527 -1.531 11.842 1.00 89.12 127 ILE A CA 1
ATOM 1009 C C . ILE A 1 127 ? -2.896 -1.406 10.450 1.00 89.12 127 ILE A C 1
ATOM 1011 O O . ILE A 1 127 ? -1.987 -0.604 10.234 1.00 89.12 127 ILE A O 1
ATOM 1015 N N . ASP A 1 128 ? -3.363 -2.204 9.488 1.00 86.31 128 ASP A N 1
ATOM 1016 C CA . ASP A 1 128 ? -2.919 -2.065 8.101 1.00 86.31 128 ASP A CA 1
ATOM 1017 C C . ASP A 1 128 ? -3.492 -0.801 7.437 1.00 86.31 128 ASP A C 1
ATOM 1019 O O . ASP A 1 128 ? -4.531 -0.273 7.831 1.00 86.31 128 ASP A O 1
ATOM 1023 N N . ASN A 1 129 ? -2.820 -0.315 6.393 1.00 86.31 129 ASN A N 1
ATOM 1024 C CA . ASN A 1 129 ? -3.147 0.968 5.769 1.00 86.31 129 ASN A CA 1
ATOM 1025 C C . ASN A 1 129 ? -4.592 1.045 5.257 1.00 86.31 129 ASN A C 1
ATOM 1027 O O . ASN A 1 129 ? -5.220 2.097 5.371 1.00 86.31 129 ASN A O 1
ATOM 1031 N N . LYS A 1 130 ? -5.120 -0.049 4.696 1.00 85.56 130 LYS A N 1
ATOM 1032 C CA . LYS A 1 130 ? -6.486 -0.087 4.169 1.00 85.56 130 LYS A CA 1
ATOM 1033 C C . LYS A 1 130 ? -7.483 0.044 5.311 1.00 85.56 130 LYS A C 1
ATOM 1035 O O . LYS A 1 130 ? -8.321 0.944 5.290 1.00 85.56 130 LYS A O 1
ATOM 1040 N N . THR A 1 131 ? -7.343 -0.813 6.318 1.00 89.44 131 THR A N 1
ATOM 1041 C CA . THR A 1 131 ? -8.200 -0.806 7.504 1.00 89.44 131 THR A CA 1
ATOM 1042 C C . THR A 1 131 ? -8.139 0.542 8.215 1.00 89.44 131 THR A C 1
ATOM 1044 O O . THR A 1 131 ? -9.176 1.069 8.609 1.00 89.44 131 THR A O 1
ATOM 1047 N N . PHE A 1 132 ? -6.958 1.165 8.300 1.00 92.81 132 PHE A N 1
ATOM 1048 C CA . PHE A 1 132 ? -6.811 2.496 8.886 1.00 92.81 132 PHE A CA 1
ATOM 1049 C C . PHE A 1 132 ? -7.637 3.551 8.141 1.00 92.81 132 PHE A C 1
ATOM 1051 O O . PHE A 1 132 ? -8.365 4.305 8.780 1.00 92.81 132 PHE A O 1
ATOM 1058 N N . ARG A 1 133 ? -7.572 3.610 6.803 1.00 88.12 133 ARG A N 1
ATOM 1059 C CA . ARG A 1 133 ? -8.346 4.601 6.030 1.00 88.12 133 ARG A CA 1
ATOM 1060 C C . ARG A 1 133 ? -9.851 4.357 6.095 1.00 88.12 133 ARG A C 1
ATOM 1062 O O . ARG A 1 133 ? -10.617 5.318 6.167 1.00 88.12 133 ARG A O 1
ATOM 1069 N N . ASP A 1 134 ? -10.270 3.095 6.096 1.00 88.88 134 ASP A N 1
ATOM 1070 C CA . ASP A 1 134 ? -11.680 2.730 6.247 1.00 88.88 134 ASP A CA 1
ATOM 1071 C C . ASP A 1 134 ? -12.211 3.175 7.625 1.00 88.88 134 ASP A C 1
ATOM 1073 O O . ASP A 1 134 ? -13.273 3.799 7.717 1.00 88.88 134 ASP A O 1
ATOM 1077 N N . LEU A 1 135 ? -11.432 2.938 8.686 1.00 90.88 135 LEU A N 1
ATOM 1078 C CA . LEU A 1 135 ? -11.747 3.364 10.050 1.00 90.88 135 LEU A CA 1
ATOM 1079 C C . LEU A 1 135 ? -11.733 4.884 10.216 1.00 90.88 135 LEU A C 1
ATOM 1081 O O . LEU A 1 135 ? -12.654 5.441 10.808 1.00 90.88 135 LEU A O 1
ATOM 1085 N N . GLU A 1 136 ? -10.722 5.566 9.684 1.00 90.69 136 GLU A N 1
ATOM 1086 C CA . GLU A 1 136 ? -10.600 7.026 9.729 1.00 90.69 136 GLU A CA 1
ATOM 1087 C C . GLU A 1 136 ? -11.819 7.697 9.090 1.00 90.69 136 GLU A C 1
ATOM 1089 O O . GLU A 1 136 ? -12.431 8.589 9.683 1.00 90.69 136 GLU A O 1
ATOM 1094 N N . LYS A 1 137 ? -12.234 7.212 7.916 1.00 88.69 137 LYS A N 1
ATOM 1095 C CA . LYS A 1 137 ? -13.442 7.687 7.239 1.00 88.69 137 LYS A CA 1
ATOM 1096 C C . LYS A 1 137 ? -14.697 7.455 8.082 1.00 88.69 137 LYS A C 1
ATOM 1098 O O . LYS A 1 137 ? -15.524 8.359 8.189 1.00 88.69 137 LYS A O 1
ATOM 1103 N N . PHE A 1 138 ? -14.836 6.270 8.677 1.00 89.56 138 PHE A N 1
ATOM 1104 C CA . PHE A 1 138 ? -15.978 5.940 9.531 1.00 89.56 138 PHE A CA 1
ATOM 1105 C C . PHE A 1 138 ? -16.049 6.854 10.760 1.00 89.56 138 PHE A C 1
ATOM 1107 O O . PHE A 1 138 ? -17.093 7.447 11.027 1.00 89.56 138 PHE A O 1
ATOM 1114 N N . VAL A 1 139 ? -14.932 7.025 11.472 1.00 89.38 139 VAL A N 1
ATOM 1115 C CA . VAL A 1 139 ? -14.841 7.895 12.653 1.00 89.38 139 VAL A CA 1
ATOM 1116 C C . VAL A 1 139 ? -15.191 9.335 12.284 1.00 89.38 139 VAL A C 1
ATOM 1118 O O . VAL A 1 139 ? -16.018 9.955 12.951 1.00 89.38 139 VAL A O 1
ATOM 1121 N N . LEU A 1 140 ? -14.643 9.859 11.185 1.00 86.00 140 LEU A N 1
ATOM 1122 C CA . LEU A 1 140 ? -14.942 11.216 10.725 1.00 86.00 140 LEU A CA 1
ATOM 1123 C C . LEU A 1 140 ? -16.421 11.417 10.384 1.00 86.00 140 LEU A C 1
ATOM 1125 O O . LEU A 1 140 ? -16.976 12.461 10.716 1.00 86.00 140 LEU A O 1
ATOM 1129 N N . GLU A 1 141 ? -17.083 10.437 9.768 1.00 87.62 141 GLU A N 1
ATOM 1130 C CA . GLU A 1 141 ? -18.518 10.517 9.467 1.00 87.62 141 GLU A CA 1
ATOM 1131 C C . GLU A 1 141 ? -19.380 10.594 10.740 1.00 87.62 141 GLU A C 1
ATOM 1133 O O . GLU A 1 141 ? -20.442 11.216 10.734 1.00 87.62 141 GLU A O 1
ATOM 1138 N N . LYS A 1 142 ? -18.930 9.975 11.840 1.00 84.31 142 LYS A N 1
ATOM 1139 C CA . LYS A 1 142 ? -19.677 9.916 13.107 1.00 84.31 142 LYS A CA 1
ATOM 1140 C C . LYS A 1 142 ? -19.317 11.026 14.099 1.00 84.31 142 LYS A C 1
ATOM 1142 O O . LYS A 1 142 ? -20.088 11.258 15.027 1.00 84.31 142 LYS A O 1
ATOM 1147 N N . VAL A 1 143 ? -18.207 11.742 13.899 1.00 79.56 143 VAL A N 1
ATOM 1148 C CA . VAL A 1 143 ? -17.811 12.897 14.726 1.00 79.56 143 VAL A CA 1
ATOM 1149 C C . VAL A 1 143 ? -18.259 14.214 14.062 1.00 79.56 143 VAL A C 1
ATOM 1151 O O . VAL A 1 143 ? -17.779 14.532 12.965 1.00 79.56 143 VAL A O 1
ATOM 1154 N N . PRO A 1 144 ? -19.127 15.023 14.712 1.00 72.88 144 PRO A N 1
ATOM 1155 C CA . PRO A 1 144 ? -19.565 16.322 14.196 1.00 72.88 144 PRO A CA 1
ATOM 1156 C C . PRO A 1 144 ? -18.388 17.259 13.899 1.00 72.88 144 PRO A C 1
ATOM 1158 O O . PRO A 1 144 ? -17.460 17.366 14.699 1.00 72.88 144 PRO A O 1
ATOM 1161 N N . GLU A 1 145 ? -18.440 17.987 12.778 1.00 64.38 145 GLU A N 1
ATOM 1162 C CA . GLU A 1 145 ? -17.334 18.838 12.298 1.00 64.38 145 GLU A CA 1
ATOM 1163 C C . GLU A 1 145 ? -16.832 19.860 13.326 1.00 64.38 145 GLU A C 1
ATOM 1165 O O . GLU A 1 145 ? -15.628 20.067 13.436 1.00 64.38 145 GLU A O 1
ATOM 1170 N N . GLY A 1 146 ? -17.727 20.443 14.130 1.00 62.62 146 GLY A N 1
ATOM 1171 C CA . GLY A 1 146 ? -17.369 21.407 15.179 1.00 62.62 146 GLY A CA 1
ATOM 1172 C C . GLY A 1 146 ? -16.704 20.802 16.423 1.00 62.62 146 GLY A C 1
ATOM 1173 O O . GLY A 1 146 ? -16.263 21.547 17.292 1.00 62.62 146 GLY A O 1
ATOM 1174 N N . SER A 1 147 ? -16.640 19.472 16.529 1.00 64.00 147 SER A N 1
ATOM 1175 C CA . SER A 1 147 ? -16.054 18.740 17.665 1.00 64.00 147 SER A CA 1
ATOM 1176 C C . SER A 1 147 ? -14.733 18.042 17.313 1.00 64.00 147 SER A C 1
ATOM 1178 O O . SER A 1 147 ? -14.109 17.421 18.183 1.00 64.00 147 SER A O 1
ATOM 1180 N N . ARG A 1 148 ? -14.309 18.136 16.047 1.00 72.12 148 ARG A N 1
ATOM 1181 C CA . ARG A 1 148 ? -13.043 17.598 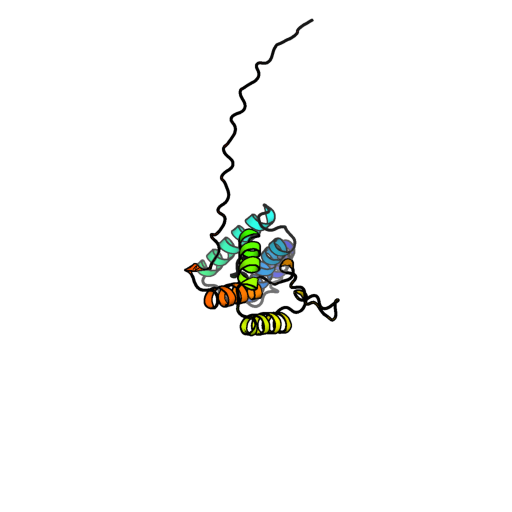15.541 1.00 72.12 148 ARG A CA 1
ATOM 1182 C C . ARG A 1 148 ? -11.881 18.466 16.025 1.00 72.12 148 ARG A C 1
ATOM 1184 O O . ARG A 1 148 ? -11.962 19.690 15.982 1.00 72.12 148 ARG A O 1
ATOM 1191 N N . GLU A 1 149 ? -10.797 17.839 16.482 1.00 64.81 149 GLU A N 1
ATOM 1192 C CA . GLU A 1 149 ? -9.587 18.592 16.844 1.00 64.81 149 GLU A CA 1
ATOM 1193 C C . GLU A 1 149 ? -8.974 19.274 15.601 1.00 64.81 149 GLU A C 1
ATOM 1195 O O . GLU A 1 149 ? -9.156 18.797 14.475 1.00 64.81 149 GLU A O 1
ATOM 1200 N N . PRO A 1 150 ? -8.247 20.391 15.757 1.00 59.03 150 PRO A N 1
ATOM 1201 C CA . PRO A 1 150 ? -7.463 20.954 14.670 1.00 59.03 150 PRO A CA 1
ATOM 1202 C C . PRO A 1 150 ? -6.256 20.058 14.353 1.00 59.03 150 PRO A C 1
ATOM 1204 O O . PRO A 1 150 ? -5.539 19.618 15.250 1.00 59.03 150 PRO A O 1
ATOM 1207 N N . ILE A 1 151 ? -6.004 19.831 13.061 1.00 56.28 151 ILE A N 1
ATOM 1208 C CA . ILE A 1 151 ? -4.783 19.175 12.570 1.00 56.28 151 ILE A CA 1
ATOM 1209 C C . ILE A 1 151 ? -3.586 20.039 12.997 1.00 56.28 151 ILE A C 1
ATOM 1211 O O . ILE A 1 151 ? -3.498 21.223 12.648 1.00 56.28 151 ILE A O 1
ATOM 1215 N N . ALA A 1 152 ? -2.696 19.478 13.812 1.00 50.25 152 ALA A N 1
ATOM 1216 C CA . ALA A 1 152 ? -1.578 20.194 14.405 1.00 50.25 152 ALA A CA 1
ATOM 1217 C C . ALA A 1 152 ? -0.460 20.416 13.375 1.00 50.25 152 ALA A C 1
ATOM 1219 O O . ALA A 1 152 ? 0.561 19.738 13.404 1.00 50.25 152 ALA A O 1
ATOM 1220 N N . THR A 1 153 ? -0.619 21.422 12.503 1.00 41.59 153 THR A N 1
ATOM 1221 C CA . THR A 1 153 ? 0.397 21.748 11.485 1.00 41.59 153 THR A CA 1
ATOM 1222 C C . THR A 1 153 ? 1.813 21.827 12.086 1.00 41.59 153 THR A C 1
ATOM 1224 O O . THR A 1 153 ? 2.000 22.445 13.145 1.00 41.59 153 THR A O 1
ATOM 1227 N N . PRO A 1 154 ? 2.841 21.258 11.423 1.00 38.44 154 PRO A N 1
ATOM 1228 C CA . PRO A 1 154 ? 4.200 21.304 11.933 1.00 38.44 154 PRO A CA 1
ATOM 1229 C C . PRO A 1 154 ? 4.644 22.757 12.101 1.00 38.44 154 PRO A C 1
ATOM 1231 O O . PRO A 1 154 ? 4.686 23.533 11.142 1.00 38.44 154 PRO A O 1
ATOM 1234 N N . ARG A 1 155 ? 5.034 23.139 13.323 1.00 37.03 155 ARG A N 1
ATOM 1235 C CA . ARG A 1 155 ? 5.799 24.369 13.544 1.00 37.03 155 ARG A CA 1
ATOM 1236 C C . ARG A 1 155 ? 7.061 24.280 12.690 1.00 37.03 155 ARG A C 1
ATOM 1238 O O . ARG A 1 155 ? 8.003 23.586 13.060 1.00 37.03 155 ARG A O 1
ATOM 1245 N N . SER A 1 156 ? 7.095 25.012 11.576 1.00 37.12 156 SER A N 1
ATOM 1246 C CA . SER A 1 156 ? 8.326 25.298 10.840 1.00 37.12 156 SER A CA 1
ATOM 1247 C C . SER A 1 156 ? 9.373 25.768 11.847 1.00 37.12 156 SER A C 1
ATOM 1249 O O . SER A 1 156 ? 9.272 26.869 12.398 1.00 37.12 156 SER A O 1
ATOM 1251 N N . SER A 1 157 ? 10.377 24.932 12.097 1.00 38.81 157 SER A N 1
ATOM 1252 C CA . SER A 1 157 ? 11.557 25.281 12.872 1.00 38.81 157 SER A CA 1
ATOM 1253 C C . SER A 1 157 ? 12.182 26.527 12.249 1.00 38.81 157 SER A C 1
ATOM 1255 O O . SER A 1 157 ? 12.825 26.458 11.199 1.00 38.81 157 SER A O 1
ATOM 1257 N N . LYS A 1 158 ? 11.964 27.694 12.869 1.00 37.34 158 LYS A N 1
ATOM 1258 C CA . LYS A 1 158 ? 12.682 28.926 12.542 1.00 37.34 158 LYS A CA 1
ATOM 1259 C C . LYS A 1 158 ? 14.175 28.600 12.589 1.00 37.34 158 LYS A C 1
ATOM 1261 O O . LYS A 1 158 ? 14.702 28.307 13.659 1.00 37.34 158 LYS A O 1
ATOM 1266 N N . LYS A 1 159 ? 14.844 28.649 11.431 1.00 38.66 159 LYS A N 1
ATOM 1267 C CA . LYS A 1 159 ? 16.308 28.638 11.316 1.00 38.66 159 LYS A CA 1
ATOM 1268 C C . LYS A 1 159 ? 16.874 29.669 12.295 1.00 38.66 159 LYS A C 1
ATOM 1270 O O . LYS A 1 159 ? 16.800 30.869 12.031 1.00 38.66 159 LYS A O 1
ATOM 1275 N N . SER A 1 160 ? 17.458 29.217 13.403 1.00 37.53 160 SER A N 1
ATOM 1276 C CA . SER A 1 160 ? 18.339 30.070 14.189 1.00 37.53 160 SER A CA 1
ATOM 1277 C C . SER A 1 160 ? 19.630 30.233 13.382 1.00 37.53 160 SER A C 1
ATOM 1279 O O . SER A 1 160 ? 20.407 29.301 13.172 1.00 37.53 160 SER A O 1
ATOM 1281 N N . ARG A 1 161 ? 19.830 31.426 12.815 1.00 38.59 161 ARG A N 1
ATOM 1282 C CA . ARG A 1 161 ? 21.117 31.811 12.227 1.00 38.59 161 ARG A CA 1
ATOM 1283 C C . ARG A 1 161 ? 22.119 31.915 13.378 1.00 38.59 161 ARG A C 1
ATOM 1285 O O . ARG A 1 161 ? 22.092 32.890 14.122 1.00 38.59 161 ARG A O 1
ATOM 1292 N N . ARG A 1 162 ? 22.991 30.916 13.535 1.00 35.62 162 ARG A N 1
ATOM 1293 C CA . ARG A 1 162 ? 24.198 31.038 14.369 1.00 35.62 162 ARG A CA 1
ATOM 1294 C C . ARG A 1 162 ? 25.151 32.062 13.726 1.00 35.62 162 ARG A C 1
ATOM 1296 O O . ARG A 1 162 ? 25.387 31.960 12.520 1.00 35.62 162 ARG A O 1
ATOM 1303 N N . PRO A 1 163 ? 25.706 33.029 14.479 1.00 37.84 163 PRO A N 1
ATOM 1304 C CA . PRO A 1 163 ? 26.721 33.932 13.960 1.00 37.84 163 PRO A CA 1
ATOM 1305 C C . PRO A 1 163 ? 28.072 33.219 13.819 1.00 37.84 163 PRO A C 1
ATOM 1307 O O . PRO A 1 163 ? 28.450 32.378 14.631 1.00 37.84 163 PRO A O 1
ATOM 1310 N N . SER A 1 164 ? 28.788 33.584 12.761 1.00 37.78 164 SER A N 1
ATOM 1311 C CA . SER A 1 164 ? 30.116 33.111 12.373 1.00 37.78 164 SER A CA 1
ATOM 1312 C C . SER A 1 164 ? 31.191 33.463 13.408 1.00 37.78 164 SER A C 1
ATOM 1314 O O . SER A 1 164 ? 31.511 34.638 13.597 1.00 37.78 164 SER A O 1
ATOM 1316 N N . SER A 1 165 ? 31.804 32.455 14.027 1.00 40.28 165 SER A N 1
ATOM 1317 C CA . SER A 1 165 ? 33.006 32.608 14.851 1.00 40.28 165 SER A CA 1
ATOM 1318 C C . SER A 1 165 ? 34.254 32.735 13.968 1.00 40.28 165 SER A C 1
ATOM 1320 O O . SER A 1 165 ? 34.592 31.823 13.211 1.00 40.28 165 SER A O 1
ATOM 1322 N N . LYS A 1 166 ? 34.923 33.890 14.071 1.00 40.16 166 LYS A N 1
ATOM 1323 C CA . LYS A 1 166 ? 36.223 34.203 13.459 1.00 40.16 166 LYS A CA 1
ATOM 1324 C C . LYS A 1 166 ? 37.293 33.206 13.928 1.00 40.16 166 LYS A C 1
ATOM 1326 O O . LYS A 1 166 ? 37.400 32.930 15.118 1.00 40.16 166 LYS A O 1
ATOM 1331 N N . LYS A 1 167 ? 38.096 32.700 12.986 1.00 39.22 167 LYS A N 1
ATOM 1332 C CA . LYS A 1 167 ? 39.322 31.935 13.252 1.00 39.22 167 LYS A CA 1
ATOM 1333 C C . LYS A 1 167 ? 40.412 32.896 13.739 1.00 39.22 167 LYS A C 1
ATOM 1335 O O . LYS A 1 167 ? 40.811 33.777 12.981 1.00 39.22 167 LYS A O 1
ATOM 1340 N N . THR A 1 168 ? 40.908 32.706 14.957 1.00 37.78 168 THR A N 1
ATOM 1341 C CA . THR A 1 168 ? 42.158 33.321 15.422 1.00 37.78 168 THR A CA 1
ATOM 1342 C C . THR A 1 168 ? 43.288 32.332 15.156 1.00 37.78 168 THR A C 1
ATOM 1344 O O . THR A 1 168 ? 43.260 31.206 15.650 1.00 37.78 168 THR A O 1
ATOM 1347 N N . LYS A 1 169 ? 44.234 32.738 14.308 1.00 37.38 169 LYS A N 1
ATOM 1348 C CA . LYS A 1 169 ? 45.459 32.009 13.972 1.00 37.38 169 LYS A CA 1
ATOM 1349 C C . LYS A 1 169 ? 46.443 32.191 15.135 1.00 37.38 169 LYS A C 1
ATOM 1351 O O . LYS A 1 169 ? 46.732 33.327 15.495 1.00 37.38 169 LYS A O 1
ATOM 1356 N N . ILE A 1 170 ? 46.913 31.093 15.717 1.00 37.84 170 ILE A N 1
ATOM 1357 C CA . ILE A 1 170 ? 48.071 31.059 16.615 1.00 37.84 170 ILE A CA 1
ATOM 1358 C C . ILE A 1 170 ? 49.179 30.396 15.796 1.00 37.84 170 ILE A C 1
ATOM 1360 O O . ILE A 1 170 ? 49.019 29.250 15.381 1.00 37.84 170 ILE A O 1
ATOM 1364 N N . GLU A 1 171 ? 50.250 31.129 15.512 1.00 43.53 171 GLU A N 1
ATOM 1365 C CA . GLU A 1 171 ? 51.536 30.563 15.100 1.00 43.53 171 GLU A CA 1
ATOM 1366 C C . GLU A 1 171 ? 52.516 30.794 16.251 1.00 43.53 171 GLU A C 1
ATOM 1368 O O . GLU A 1 171 ? 52.479 31.843 16.900 1.00 43.53 171 GLU A O 1
ATOM 1373 N N . ALA A 1 172 ? 53.287 29.745 16.527 1.00 46.91 172 ALA A N 1
ATOM 1374 C CA . ALA A 1 172 ? 54.400 29.707 17.462 1.00 46.91 172 ALA A CA 1
ATOM 1375 C C . ALA A 1 172 ? 55.658 30.332 16.845 1.00 46.91 172 ALA A C 1
ATOM 1377 O O . ALA A 1 172 ? 55.742 30.355 15.594 1.00 46.91 172 ALA A O 1
#

Sequence (172 aa):
MDLGTIRSKLTKNEYKKPAEFARDMRLVWSNCKLYNQDGSDLYLLADDLAQKFEDRVKTMKLDVGPVSRADKSIPAPSLEEKIYFSQNIYKVAPKEMGAIVQLLEEQCPKALDKSSPDELDIVIDHIDNKTFRDLEKFVLEKVPEGSREPIATPRSSKKSRRPSSKKTKIEA

Secondary structure (DSSP, 8-state):
--HHHHHHHHHTT--SSHHHHHHHHHHHHHHHHHHSPTTSHHHHHHHHHHHHHHHHHHHTT----S---SS-SSPPPPHHHHHHHHHHHTTS-HHHHHHHHHHHHHH-GGGEE--SSS--EE-GGGS-HHHHHHHHHHHHHHS-GGGSPPP----------PPPPPPPP---

Organism: Hyaloperonospora arabidopsidis (strain Emoy2) (NCBI:txid559515)

InterPro domains:
  IPR001487 Bromodomain [PF00439] (1-47)
  IPR001487 Bromodomain [PR00503] (6-24)
  IPR001487 Bromodomain [PR00503] (24-43)
  IPR001487 Bromodomain [PS50014] (1-43)
  IPR027353 NET domain [PF17035] (78-139)
  IPR027353 NET domain [PS51525] (67-150)
  IPR036427 Bromodomain-like superfamily [G3DSA:1.20.920.10] (1-71)
  IPR036427 Bromodomain-like superfamily [SSF47370] (1-60)
  IPR038336 NET domain superfamily [G3DSA:1.20.1270.220] (72-148)

pLDDT: mean 79.22, std 18.34, range [35.62, 97.88]

Radius of gyration: 24.32 Å; chains: 1; bounding box: 77×52×57 Å

Foldseek 3Di:
DDPVVLVVCVVVVVDPFLLVSVVVVLVHLVVQCVVDDPPDPSNVVSVVVNVVVVVVCVVVVGPNDPPPPPPPVQDADDPLLLVQLVVLLVVFDPVLVVVLVVLCVVPPVVQWDCVDVVDIHGNSVSDDRVSSVVSSVSSVVRDDPVRRDDRPPDDPPDPPPDDDDDDDDDDD